Protein AF-A0A0F2S7S6-F1 (afdb_monomer)

Solv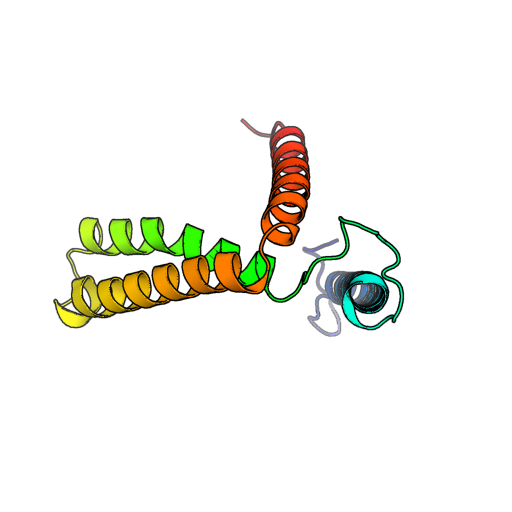ent-accessible surface area (backbone atoms only — not comparable to full-atom values): 7109 Å² total; per-residue (Å²): 104,84,85,49,62,41,89,90,76,73,39,47,59,60,41,50,54,52,47,53,51,50,50,51,54,49,49,53,50,50,41,36,26,72,73,42,99,69,41,73,51,56,76,68,30,51,62,76,73,55,54,60,55,39,52,48,34,60,60,44,40,63,52,39,53,48,41,49,72,66,45,76,89,49,56,65,60,71,28,46,52,51,36,49,54,51,37,54,52,26,53,50,47,44,53,48,47,52,70,76,48,50,72,35,54,56,44,48,51,51,52,51,50,52,53,50,49,53,50,52,64,66,61,71,77,75,131

Mean predicted aligned error: 6.14 Å

Radius of gyration: 19.46 Å; Cα contacts (8 Å, |Δi|>4): 88; chains: 1; bounding box: 46×36×46 Å

Foldseek 3Di:
DQVDADPPPRHRVVVVVVVVVVVVVVVVLLCQQPVDPHRPVVLLSDPPVQLVVLVVLVVCLVVLVVQLVPVPVDDCCVNPVVSVVSNVVSVVSNVVCCVPGPSSNVSVVVVVVVVVVVVVVVVVPDD

pLDDT: mean 89.48, std 8.16, range [41.66, 97.12]

Secondary structure (DSSP, 8-state):
-TT---TTT---HHHHHHHHHHHHHHHHHHIIIIISSS-TTGGG---TTHHHHHHHHHHHHHHHHHHHHH-TTS-HIIIIIHHHHHHHHHHHHHHHHHHHHTHHHHHHHHHHHHHHHHHHHHTTS--

Structure (mmCIF, N/CA/C/O backbone):
data_AF-A0A0F2S7S6-F1
#
_entry.id   AF-A0A0F2S7S6-F1
#
loop_
_atom_site.group_PDB
_atom_site.id
_atom_site.type_symbol
_atom_site.label_atom_id
_atom_site.label_alt_id
_atom_site.label_comp_id
_atom_site.label_asym_id
_atom_site.label_entity_id
_atom_site.label_seq_id
_atom_site.pdbx_PDB_ins_code
_atom_site.Cartn_x
_atom_site.Cartn_y
_atom_site.Cartn_z
_atom_site.occupancy
_atom_site.B_iso_or_equiv
_atom_site.auth_seq_id
_atom_site.auth_comp_id
_atom_site.auth_asym_id
_atom_site.auth_atom_id
_atom_site.pdbx_PDB_model_num
ATOM 1 N N . VAL A 1 1 ? 13.147 2.963 19.713 1.00 64.94 1 VAL A N 1
ATOM 2 C CA . VAL A 1 1 ? 13.100 3.932 18.593 1.00 64.94 1 VAL A CA 1
ATOM 3 C C . VAL A 1 1 ? 11.722 4.580 18.491 1.00 64.94 1 VAL A C 1
ATOM 5 O O . VAL A 1 1 ? 11.620 5.735 18.863 1.00 64.94 1 VAL A O 1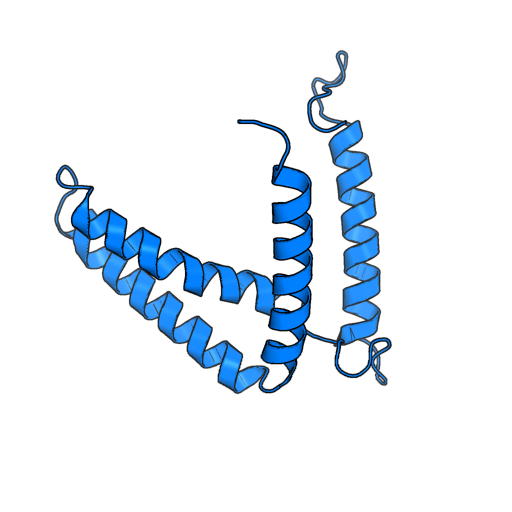
ATOM 8 N N . PHE A 1 2 ? 10.656 3.849 18.141 1.00 76.25 2 PHE A N 1
ATOM 9 C CA . PHE A 1 2 ? 9.324 4.439 17.885 1.00 76.25 2 PHE A CA 1
ATOM 10 C C . PHE A 1 2 ? 8.533 4.970 19.099 1.00 76.25 2 PHE A C 1
ATOM 12 O O . PHE A 1 2 ? 7.600 5.742 18.922 1.00 76.25 2 PHE A O 1
ATOM 19 N N . LYS A 1 3 ? 8.878 4.557 20.328 1.00 78.50 3 LYS A N 1
ATOM 20 C CA . LYS A 1 3 ? 8.176 4.958 21.570 1.00 78.50 3 LYS A CA 1
ATOM 21 C C . LYS A 1 3 ? 8.807 6.181 22.260 1.00 78.50 3 LYS A C 1
ATOM 23 O O . LYS A 1 3 ? 8.291 6.661 23.263 1.00 78.50 3 LYS A O 1
ATOM 28 N N . SER A 1 4 ? 9.959 6.646 21.783 1.00 81.62 4 SER A N 1
ATOM 29 C CA . SER A 1 4 ? 10.728 7.698 22.452 1.00 81.62 4 SER A CA 1
ATOM 30 C C . SER A 1 4 ? 10.178 9.079 22.101 1.00 81.62 4 SER A C 1
ATOM 32 O O . SER A 1 4 ? 10.045 9.400 20.923 1.00 81.62 4 SER A O 1
ATOM 34 N N . ILE A 1 5 ? 9.902 9.887 23.124 1.00 86.6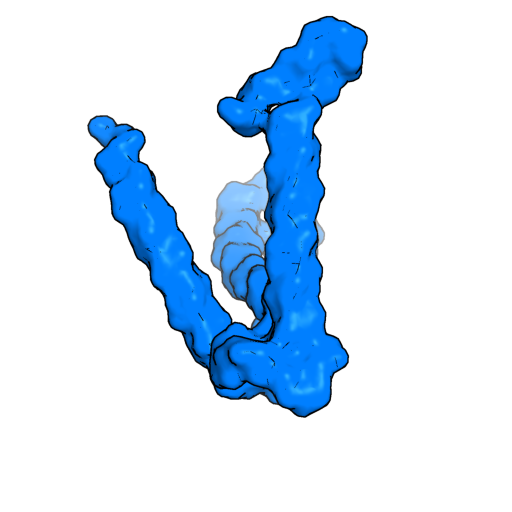2 5 ILE A N 1
ATOM 35 C CA . ILE A 1 5 ? 9.458 11.279 23.000 1.00 86.62 5 ILE A CA 1
ATOM 36 C C . ILE A 1 5 ? 10.510 12.160 23.674 1.00 86.62 5 ILE A C 1
ATOM 38 O O . ILE A 1 5 ? 10.981 11.839 24.769 1.00 86.62 5 ILE A O 1
ATOM 42 N N . ASP A 1 6 ? 10.911 13.231 22.999 1.00 86.75 6 ASP A N 1
ATOM 43 C CA . ASP A 1 6 ? 11.838 14.216 23.540 1.00 86.75 6 ASP A CA 1
ATOM 44 C C . ASP A 1 6 ? 11.193 14.993 24.697 1.00 86.75 6 ASP A C 1
ATOM 46 O O . ASP A 1 6 ? 10.052 15.440 24.600 1.00 86.75 6 ASP A O 1
ATOM 50 N N . LYS A 1 7 ? 11.918 15.160 25.807 1.00 84.50 7 LYS A N 1
ATOM 51 C CA . LYS A 1 7 ? 11.368 15.762 27.034 1.00 84.50 7 LYS A CA 1
ATOM 52 C C . LYS A 1 7 ? 11.192 17.279 26.947 1.00 84.50 7 LYS A C 1
ATOM 54 O O . LYS A 1 7 ? 10.374 17.816 27.683 1.00 84.50 7 LYS A O 1
ATOM 59 N N . ASN A 1 8 ? 11.951 17.956 26.085 1.00 87.75 8 ASN A N 1
ATOM 60 C CA . ASN A 1 8 ? 11.948 19.417 25.993 1.00 87.75 8 ASN A CA 1
ATOM 61 C C . ASN A 1 8 ? 10.893 19.919 25.003 1.00 87.75 8 ASN A C 1
ATOM 63 O O . ASN A 1 8 ? 10.264 20.946 25.230 1.00 87.75 8 ASN A O 1
ATOM 67 N N . THR A 1 9 ? 10.693 19.185 23.910 1.00 86.06 9 THR A N 1
ATOM 68 C CA . THR A 1 9 ? 9.774 19.553 22.820 1.00 86.06 9 THR A CA 1
ATOM 69 C C . THR A 1 9 ? 8.480 18.745 22.819 1.00 86.06 9 THR A C 1
ATOM 71 O O . THR A 1 9 ? 7.537 19.107 22.121 1.00 86.06 9 THR A O 1
ATOM 74 N N . ASN A 1 10 ? 8.416 17.655 23.593 1.00 87.38 10 ASN A N 1
ATOM 75 C CA . ASN A 1 10 ? 7.316 16.687 23.584 1.00 87.38 10 ASN A CA 1
ATOM 76 C C . ASN A 1 10 ? 7.042 16.104 22.179 1.00 87.38 10 ASN A C 1
ATOM 78 O O . ASN A 1 10 ? 5.913 15.750 21.843 1.00 87.38 10 ASN A O 1
ATOM 82 N N . MET A 1 11 ? 8.085 16.013 21.342 1.00 88.12 11 MET A N 1
ATOM 83 C CA . MET A 1 11 ? 8.010 15.509 19.968 1.00 88.12 11 MET A CA 1
ATOM 84 C C . MET A 1 11 ? 8.736 14.163 19.808 1.00 88.12 11 MET A C 1
ATOM 86 O O . MET A 1 11 ? 9.754 13.915 20.460 1.00 88.12 11 MET A O 1
ATOM 90 N N . PRO A 1 12 ? 8.264 13.270 18.918 1.00 90.56 12 PRO A N 1
ATOM 91 C CA . PRO A 1 12 ? 8.900 11.979 18.665 1.00 90.56 12 PRO A CA 1
ATOM 92 C C . PRO A 1 12 ? 10.048 12.099 17.644 1.00 90.56 12 PRO A C 1
ATOM 94 O O . PRO A 1 12 ? 10.002 11.503 16.568 1.00 90.56 12 PRO A O 1
ATOM 97 N N . THR A 1 13 ? 11.099 12.857 17.973 1.00 88.62 13 THR A N 1
ATOM 98 C CA . THR A 1 13 ? 12.200 13.216 17.053 1.00 88.62 13 THR A CA 1
ATOM 99 C C . THR A 1 13 ? 12.827 12.013 16.341 1.00 88.62 13 THR A C 1
ATOM 101 O O . THR A 1 13 ? 13.039 12.049 15.131 1.00 88.62 13 THR A O 1
ATOM 104 N N . ASN A 1 14 ? 13.057 10.906 17.056 1.00 89.31 14 ASN A N 1
ATOM 105 C CA . ASN A 1 14 ? 13.634 9.688 16.473 1.00 89.31 14 ASN A CA 1
ATOM 106 C C . ASN A 1 14 ? 12.724 9.050 15.410 1.00 89.31 14 ASN A C 1
ATOM 108 O O . ASN A 1 14 ? 13.215 8.549 14.400 1.00 89.31 14 ASN A O 1
ATOM 112 N N . SER A 1 15 ? 11.406 9.069 15.627 1.00 91.50 15 SER A N 1
ATOM 113 C CA . SER A 1 15 ? 10.432 8.582 14.647 1.00 91.50 15 SER A CA 1
ATOM 114 C C . SER A 1 15 ? 10.361 9.512 13.438 1.00 91.50 15 SER A C 1
ATOM 116 O O . SER A 1 15 ? 10.265 9.025 12.317 1.00 91.50 15 SER A O 1
ATOM 118 N N . SER A 1 16 ? 10.467 10.828 13.647 1.00 91.44 16 SER A N 1
ATOM 119 C CA . SER A 1 16 ? 10.485 11.818 12.563 1.00 91.44 16 SER A CA 1
ATOM 120 C C . SER A 1 16 ? 11.707 11.660 11.657 1.00 91.44 16 SER A C 1
ATOM 122 O O . SER A 1 16 ? 11.555 11.628 10.440 1.00 91.44 16 SER A O 1
ATOM 124 N N . ILE A 1 17 ? 12.906 11.490 12.229 1.00 92.44 17 ILE A N 1
ATOM 125 C CA . ILE A 1 17 ? 14.142 11.252 11.460 1.00 92.44 17 ILE A CA 1
ATOM 126 C C . ILE A 1 17 ? 14.008 9.982 10.616 1.00 92.44 17 ILE A C 1
ATOM 128 O O . ILE A 1 17 ? 14.291 9.992 9.419 1.00 92.44 17 ILE A O 1
ATOM 132 N N . LEU A 1 18 ? 13.533 8.893 11.226 1.00 93.00 18 LEU A N 1
ATOM 133 C CA . LEU A 1 18 ? 13.333 7.635 10.514 1.00 93.00 18 LEU A CA 1
ATOM 134 C C . LEU A 1 18 ? 12.243 7.750 9.435 1.00 93.00 18 LEU A C 1
ATOM 136 O O . LEU A 1 18 ? 12.393 7.176 8.361 1.00 93.00 18 LEU A O 1
ATOM 140 N N . GLY A 1 19 ? 11.190 8.531 9.683 1.00 93.06 19 GLY A N 1
ATOM 141 C CA . GLY A 1 19 ? 10.156 8.847 8.700 1.00 93.06 19 GLY A CA 1
ATOM 142 C C . GLY A 1 19 ? 10.714 9.577 7.479 1.00 93.06 19 GLY A C 1
ATOM 143 O O . GLY A 1 19 ? 10.467 9.147 6.359 1.00 93.06 19 GLY A O 1
ATOM 144 N N . VAL A 1 20 ? 11.529 10.619 7.675 1.00 95.31 20 VAL A N 1
ATOM 145 C CA . VAL A 1 20 ? 12.179 11.349 6.568 1.00 95.31 20 VAL A CA 1
ATOM 146 C C . VAL A 1 20 ? 13.106 10.433 5.770 1.00 95.31 20 VAL A C 1
ATOM 148 O O . VAL A 1 20 ? 13.090 10.465 4.540 1.00 95.31 20 VAL A O 1
ATOM 151 N N . LEU A 1 21 ? 13.874 9.578 6.449 1.00 95.69 21 LEU A N 1
ATOM 152 C CA . LEU A 1 21 ? 14.751 8.613 5.789 1.00 95.69 21 LEU A CA 1
ATOM 153 C C . LEU A 1 21 ? 13.957 7.604 4.941 1.00 95.69 21 LEU A C 1
ATOM 155 O O . LEU A 1 21 ? 14.317 7.353 3.791 1.00 95.69 21 LEU A O 1
ATOM 159 N N . LEU A 1 22 ? 12.850 7.070 5.467 1.00 94.06 22 LEU A N 1
ATOM 160 C CA . LEU A 1 22 ? 11.946 6.188 4.721 1.00 94.06 22 LEU A CA 1
ATOM 161 C C . LEU A 1 22 ? 11.311 6.898 3.521 1.00 94.06 22 LEU A C 1
ATOM 163 O O . LEU A 1 22 ? 11.271 6.320 2.438 1.00 94.06 22 LEU A O 1
ATOM 167 N N . SER A 1 23 ? 10.881 8.152 3.680 1.00 95.00 23 SER A N 1
ATOM 168 C CA . SER A 1 23 ? 10.356 8.965 2.579 1.00 95.00 23 SER A CA 1
ATOM 169 C C . SER A 1 23 ? 11.395 9.181 1.480 1.00 95.00 23 SER A C 1
ATOM 171 O O . SER A 1 23 ? 11.058 9.095 0.304 1.00 95.00 23 SER A O 1
ATOM 173 N N . GLY A 1 24 ? 12.664 9.404 1.838 1.00 96.19 24 GLY A N 1
ATOM 174 C CA . GLY A 1 24 ? 13.762 9.511 0.875 1.00 96.19 24 GLY A CA 1
ATOM 175 C C . GLY A 1 24 ? 13.997 8.211 0.100 1.00 96.19 24 GLY A C 1
ATOM 176 O O . GLY A 1 24 ? 14.135 8.239 -1.122 1.00 96.19 24 GLY A O 1
ATOM 177 N N . MET A 1 25 ? 13.978 7.062 0.783 1.00 94.62 25 MET A N 1
ATOM 178 C CA . MET A 1 25 ? 14.086 5.752 0.125 1.00 94.62 25 MET A CA 1
ATOM 179 C C . MET A 1 25 ? 12.890 5.465 -0.789 1.00 94.62 25 MET A C 1
ATOM 181 O O . MET A 1 25 ? 13.072 4.965 -1.898 1.00 94.62 25 MET A O 1
ATOM 185 N N . TRP A 1 26 ? 11.676 5.810 -0.352 1.00 94.12 26 TRP A N 1
ATOM 186 C CA . TRP A 1 26 ? 10.480 5.683 -1.180 1.00 94.12 26 TRP A CA 1
ATOM 187 C C . TRP A 1 26 ? 10.554 6.584 -2.417 1.00 94.12 26 TRP A C 1
ATOM 189 O O . TRP A 1 26 ? 10.292 6.106 -3.516 1.00 94.12 26 TRP A O 1
ATOM 199 N N . LEU A 1 27 ? 10.983 7.842 -2.266 1.00 93.88 27 LEU A N 1
ATOM 200 C CA . LEU A 1 27 ? 11.155 8.777 -3.380 1.00 93.88 27 LEU A CA 1
ATOM 201 C C . LEU A 1 27 ? 12.166 8.253 -4.404 1.00 93.88 27 LEU A C 1
ATOM 203 O O . LEU A 1 27 ? 11.908 8.326 -5.601 1.00 93.88 27 LEU A O 1
ATOM 207 N N . LEU A 1 28 ? 13.289 7.690 -3.947 1.00 93.88 28 LEU A N 1
ATOM 208 C CA . LEU A 1 28 ? 14.289 7.081 -4.824 1.00 93.88 28 LEU A CA 1
ATOM 209 C C . LEU A 1 28 ? 13.697 5.917 -5.630 1.00 93.88 28 LEU A C 1
ATOM 211 O O . LEU A 1 28 ? 13.907 5.841 -6.841 1.00 93.88 28 LEU A O 1
ATOM 215 N N . TYR A 1 29 ? 12.939 5.032 -4.973 1.00 93.31 29 TYR A N 1
ATOM 216 C CA . TYR A 1 29 ? 12.246 3.941 -5.656 1.00 93.31 29 TYR A CA 1
ATOM 217 C C . TYR A 1 29 ? 11.218 4.477 -6.656 1.00 93.31 29 TYR A C 1
ATOM 219 O O . TYR A 1 29 ? 11.238 4.078 -7.816 1.00 93.31 29 TYR A O 1
ATOM 227 N N . PHE A 1 30 ? 10.349 5.400 -6.236 1.00 92.44 30 PHE A N 1
ATOM 228 C CA . PHE A 1 30 ? 9.288 5.952 -7.077 1.00 92.44 30 PHE A CA 1
ATOM 229 C C . PHE A 1 30 ? 9.859 6.658 -8.308 1.00 92.44 30 PHE A C 1
ATOM 231 O O . PHE A 1 30 ? 9.379 6.448 -9.421 1.00 92.44 30 PHE A O 1
ATOM 238 N N . PHE A 1 31 ? 10.936 7.423 -8.122 1.00 92.88 31 PHE A N 1
ATOM 239 C CA . PHE A 1 31 ? 11.657 8.062 -9.212 1.00 92.88 31 PHE A CA 1
ATOM 240 C C . PHE A 1 31 ? 12.200 7.034 -10.208 1.00 92.88 31 PHE A C 1
ATOM 242 O O . PHE A 1 31 ? 11.889 7.108 -11.39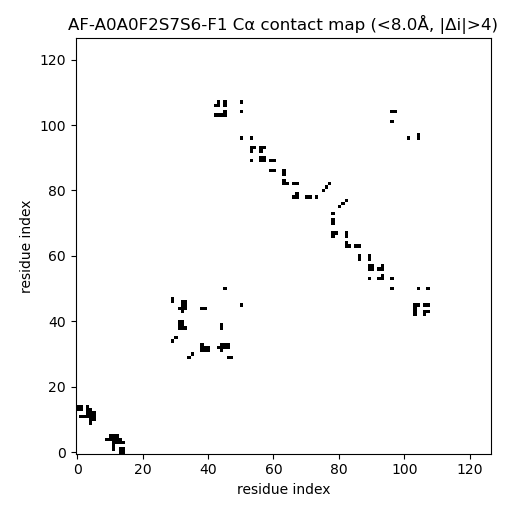4 1.00 92.88 31 PHE A O 1
ATOM 249 N N . GLY A 1 32 ? 12.951 6.041 -9.724 1.00 91.62 32 GLY A N 1
ATOM 250 C CA . GLY A 1 32 ? 13.543 5.002 -10.569 1.00 91.62 32 GLY A CA 1
ATOM 251 C C . GLY A 1 32 ? 12.535 4.050 -11.216 1.00 91.62 32 GLY A C 1
ATOM 252 O O . GLY A 1 32 ? 12.848 3.440 -12.237 1.00 91.62 32 GLY A O 1
ATOM 253 N N . ALA A 1 33 ? 11.347 3.900 -10.629 1.00 90.75 33 ALA A N 1
ATOM 254 C CA . ALA A 1 33 ? 10.296 3.023 -11.129 1.00 90.75 33 ALA A CA 1
ATOM 255 C C . ALA A 1 33 ? 9.379 3.712 -12.152 1.00 90.75 33 ALA A C 1
ATOM 257 O O . ALA A 1 33 ? 9.045 3.083 -13.152 1.00 90.75 33 ALA A O 1
ATOM 258 N N . ASN A 1 34 ? 8.983 4.972 -11.914 1.00 89.69 34 ASN A N 1
ATOM 259 C CA . ASN A 1 34 ? 7.881 5.618 -12.644 1.00 89.69 34 ASN A CA 1
ATOM 260 C C . ASN A 1 34 ? 8.256 6.922 -13.371 1.00 89.69 34 ASN A C 1
ATOM 262 O O . ASN A 1 34 ? 7.531 7.330 -14.274 1.00 89.69 34 ASN A O 1
ATOM 266 N N . LEU A 1 35 ? 9.352 7.599 -13.003 1.00 89.69 35 LEU A N 1
ATOM 267 C CA . LEU A 1 35 ? 9.714 8.916 -13.565 1.00 89.69 35 LEU A CA 1
ATOM 268 C C . LEU A 1 35 ? 10.875 8.870 -14.570 1.00 89.69 3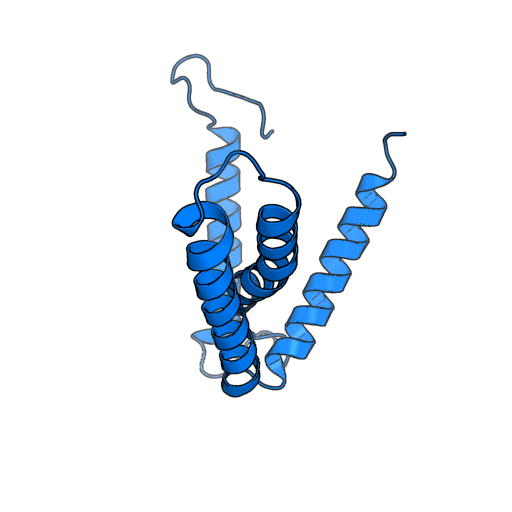5 LEU A C 1
ATOM 270 O O . LEU A 1 35 ? 11.193 9.885 -15.190 1.00 89.69 35 LEU A O 1
ATOM 274 N N . THR A 1 36 ? 11.520 7.718 -14.746 1.00 90.38 36 THR A N 1
ATOM 275 C CA . THR A 1 36 ? 12.633 7.534 -15.685 1.00 90.38 36 THR A CA 1
ATOM 276 C C . THR A 1 36 ? 12.166 6.883 -16.987 1.00 90.38 36 THR A C 1
ATOM 278 O O . THR A 1 36 ? 11.262 6.054 -17.003 1.00 90.38 36 THR A O 1
ATOM 281 N N . ALA A 1 37 ? 12.815 7.234 -18.105 1.00 85.88 37 ALA A N 1
ATOM 282 C CA . ALA A 1 37 ? 12.482 6.667 -19.417 1.00 85.88 37 ALA A CA 1
ATOM 283 C C . ALA A 1 37 ? 12.752 5.153 -19.503 1.00 85.88 37 ALA A C 1
ATOM 285 O O . ALA A 1 37 ? 12.040 4.431 -20.198 1.00 85.88 37 ALA A O 1
ATOM 286 N N . VAL A 1 38 ? 13.779 4.676 -18.791 1.00 89.75 38 VAL A N 1
ATOM 287 C CA . VAL A 1 38 ? 14.072 3.249 -18.618 1.00 89.75 38 VAL A CA 1
ATOM 288 C C . VAL A 1 38 ? 13.965 2.928 -17.124 1.00 89.75 38 VAL A C 1
ATOM 290 O O . VAL A 1 38 ? 14.796 3.420 -16.350 1.00 89.75 38 VAL A O 1
ATOM 293 N N . PRO A 1 39 ? 12.973 2.122 -16.705 1.00 91.12 39 PRO A N 1
ATOM 294 C CA . PRO A 1 39 ? 12.768 1.809 -15.297 1.00 91.12 39 PRO A CA 1
ATOM 295 C C . PRO A 1 39 ? 13.955 1.041 -14.707 1.00 91.12 39 PRO A C 1
ATOM 297 O O . PRO A 1 39 ? 14.422 0.058 -15.284 1.00 91.12 39 PRO A O 1
ATOM 300 N N . TRP A 1 40 ? 14.414 1.444 -13.524 1.00 89.56 40 TRP A N 1
ATOM 301 C CA . TRP A 1 40 ? 15.608 0.876 -12.884 1.00 89.56 40 TRP A CA 1
ATOM 302 C C . TRP A 1 40 ? 15.412 -0.556 -12.384 1.00 89.56 40 TRP A C 1
ATOM 304 O O . TRP A 1 40 ? 16.365 -1.328 -12.334 1.00 89.56 40 TRP A O 1
ATOM 314 N N . PHE A 1 41 ? 14.181 -0.923 -12.024 1.00 88.50 41 PHE A N 1
ATOM 315 C CA . PHE A 1 41 ? 13.858 -2.212 -11.407 1.00 88.50 41 PHE A CA 1
ATOM 316 C C . PHE A 1 41 ? 13.183 -3.193 -12.380 1.00 88.50 41 PHE A C 1
ATOM 318 O O . PHE A 1 41 ? 12.631 -4.212 -11.958 1.00 88.50 41 PHE A O 1
ATOM 325 N N . GLY A 1 42 ? 13.229 -2.909 -13.688 1.00 86.75 42 GLY A N 1
ATOM 326 C CA . GLY A 1 42 ? 12.636 -3.756 -14.724 1.00 86.75 42 GLY A CA 1
ATOM 327 C C . GLY A 1 42 ? 11.164 -4.066 -14.435 1.00 86.75 42 GLY A C 1
ATOM 328 O O . GLY A 1 42 ? 10.364 -3.164 -14.216 1.00 86.75 42 GLY A O 1
ATOM 329 N N . SER A 1 43 ? 10.799 -5.350 -14.395 1.00 85.06 43 SER A N 1
ATOM 330 C CA . SER A 1 43 ? 9.418 -5.780 -14.118 1.00 85.06 43 SER A CA 1
ATOM 331 C C . SER A 1 43 ? 8.944 -5.529 -12.678 1.00 85.06 43 SER A C 1
ATOM 333 O O . SER A 1 43 ? 7.747 -5.611 -12.419 1.00 85.06 43 SER A O 1
ATOM 335 N N . PHE A 1 44 ? 9.852 -5.211 -11.748 1.00 86.62 44 PHE A N 1
ATOM 336 C CA . PHE A 1 44 ? 9.521 -4.801 -10.378 1.00 86.62 44 PHE A CA 1
ATOM 337 C C . PHE A 1 44 ? 9.377 -3.282 -10.226 1.00 86.62 44 PHE A C 1
ATOM 339 O O . PHE A 1 44 ? 9.214 -2.790 -9.108 1.00 86.62 44 PHE A O 1
ATOM 346 N N . SER A 1 45 ? 9.426 -2.536 -11.328 1.00 88.44 45 SER A N 1
ATOM 347 C CA . SER A 1 45 ? 9.004 -1.141 -11.360 1.00 88.44 45 SER A CA 1
ATOM 348 C C . SER A 1 45 ? 7.481 -1.094 -11.446 1.00 88.44 45 SER A C 1
ATOM 350 O O . SER A 1 45 ? 6.904 -1.362 -12.498 1.00 88.44 45 SER A O 1
ATOM 352 N N . PHE A 1 46 ? 6.829 -0.809 -10.322 1.00 88.44 46 PHE A N 1
ATOM 353 C CA . PHE A 1 46 ? 5.381 -0.646 -10.238 1.00 88.44 46 PHE A CA 1
ATOM 354 C C . PHE A 1 46 ? 5.030 0.637 -9.482 1.00 88.44 46 PHE A C 1
ATOM 356 O O . PHE A 1 46 ? 5.856 1.211 -8.764 1.00 88.44 46 PHE A O 1
ATOM 363 N N . ASP A 1 47 ? 3.780 1.074 -9.615 1.00 87.06 47 ASP A N 1
ATOM 364 C CA . ASP A 1 47 ? 3.279 2.227 -8.879 1.00 87.06 47 ASP A CA 1
ATOM 365 C C . ASP A 1 47 ? 3.086 1.875 -7.394 1.00 87.06 47 ASP A C 1
ATOM 367 O O . ASP A 1 47 ? 2.090 1.274 -6.977 1.00 87.06 47 ASP A O 1
ATOM 371 N N . SER A 1 48 ? 4.085 2.227 -6.582 1.00 87.69 48 SER A N 1
ATOM 372 C CA . SER A 1 48 ? 4.074 1.999 -5.137 1.00 87.69 48 SER A CA 1
ATOM 373 C C . SER A 1 48 ? 3.221 3.001 -4.361 1.00 87.69 48 SER A C 1
ATOM 375 O O . SER A 1 48 ? 3.045 2.813 -3.159 1.00 87.69 48 SER A O 1
ATOM 377 N N . SER A 1 49 ? 2.680 4.039 -5.001 1.00 87.62 49 SER A N 1
ATOM 378 C CA . SER A 1 49 ? 1.642 4.884 -4.404 1.00 87.62 49 SER A CA 1
ATOM 379 C C . SER A 1 49 ? 0.255 4.281 -4.591 1.00 87.62 49 SER A C 1
ATOM 381 O O . SER A 1 49 ? -0.530 4.266 -3.648 1.00 87.62 49 SER A O 1
ATOM 383 N N . GLU A 1 50 ? -0.048 3.748 -5.771 1.00 86.56 50 GLU A N 1
ATOM 384 C CA . GLU A 1 50 ? -1.403 3.317 -6.119 1.00 86.56 50 GLU A CA 1
ATOM 385 C C . GLU A 1 50 ? -1.699 1.875 -5.691 1.00 86.56 50 GLU A C 1
ATOM 387 O O . GLU A 1 50 ? -2.713 1.617 -5.035 1.00 86.56 50 GLU A O 1
ATOM 392 N N . LEU A 1 51 ? -0.814 0.920 -6.002 1.00 90.06 51 LEU A N 1
ATOM 393 C CA . LEU A 1 51 ? -1.084 -0.506 -5.767 1.00 90.06 51 LEU A CA 1
ATOM 394 C C . LEU A 1 51 ? -1.263 -0.866 -4.279 1.00 90.06 51 LEU A C 1
ATOM 396 O O . LEU A 1 51 ? -2.188 -1.628 -3.966 1.00 90.06 51 LEU A O 1
ATOM 400 N N . PRO A 1 52 ? -0.476 -0.317 -3.329 1.00 90.00 52 PRO A N 1
ATOM 401 C CA . PRO A 1 52 ? -0.727 -0.549 -1.908 1.00 90.00 52 PRO A CA 1
ATOM 402 C C . PRO A 1 52 ? -2.064 0.015 -1.428 1.00 90.00 52 PRO A C 1
ATOM 404 O O . PRO A 1 52 ? -2.762 -0.653 -0.666 1.00 90.00 52 PRO A O 1
ATOM 407 N N . ILE A 1 53 ? -2.452 1.207 -1.890 1.00 90.69 53 ILE A N 1
ATOM 408 C CA . ILE A 1 53 ? -3.726 1.832 -1.507 1.00 90.69 53 ILE A CA 1
ATOM 409 C C . ILE A 1 53 ? -4.896 0.993 -2.026 1.00 90.69 53 ILE A C 1
ATOM 411 O O . ILE A 1 53 ? -5.829 0.704 -1.275 1.00 90.69 53 ILE A O 1
ATOM 415 N N . VAL A 1 54 ? -4.825 0.514 -3.271 1.00 90.81 54 VAL A N 1
ATOM 416 C CA . VAL A 1 54 ? -5.876 -0.349 -3.826 1.00 90.81 54 VAL A CA 1
ATOM 417 C C . VAL A 1 54 ? -5.966 -1.689 -3.097 1.00 90.81 54 VAL A C 1
ATOM 419 O O . VAL A 1 54 ? -7.062 -2.201 -2.858 1.00 90.81 54 VAL A O 1
ATOM 422 N N . SER A 1 55 ? -4.835 -2.234 -2.660 1.00 91.25 55 SER A N 1
ATOM 423 C CA . SER A 1 55 ? -4.811 -3.465 -1.864 1.00 91.25 55 SER A CA 1
ATOM 424 C C . SER A 1 55 ? -5.540 -3.308 -0.529 1.00 91.25 55 SER A C 1
ATOM 426 O O . SER A 1 55 ? -6.229 -4.227 -0.087 1.00 91.25 55 SER A O 1
ATOM 428 N N . ILE A 1 56 ? -5.471 -2.124 0.087 1.00 93.06 56 ILE A N 1
ATOM 429 C CA . ILE A 1 56 ? -6.238 -1.812 1.297 1.00 93.06 56 ILE A CA 1
ATOM 430 C C . ILE A 1 56 ? -7.745 -1.772 0.998 1.00 93.06 56 ILE A C 1
ATOM 432 O O . ILE A 1 56 ? -8.523 -2.285 1.803 1.00 93.06 56 ILE A O 1
ATOM 436 N N . TYR A 1 57 ? -8.180 -1.257 -0.161 1.00 92.88 57 TYR A N 1
ATOM 437 C CA . TYR A 1 57 ? -9.600 -1.314 -0.542 1.00 92.88 57 TYR A CA 1
ATOM 438 C C . TYR A 1 57 ? -10.124 -2.752 -0.594 1.00 92.88 57 TYR A C 1
ATOM 440 O O . TYR A 1 57 ? -11.214 -3.020 -0.088 1.00 92.88 57 TYR A O 1
ATOM 448 N N . ALA A 1 58 ? -9.337 -3.698 -1.113 1.00 92.69 58 ALA A N 1
ATOM 449 C CA . ALA A 1 58 ? -9.705 -5.114 -1.080 1.00 92.69 58 ALA A CA 1
ATOM 450 C C . ALA A 1 58 ? -9.847 -5.644 0.361 1.00 92.69 58 ALA A C 1
ATOM 452 O O . ALA A 1 58 ? -10.790 -6.376 0.662 1.00 92.69 58 ALA A O 1
ATOM 453 N N . MET A 1 59 ? -8.958 -5.236 1.274 1.00 93.75 59 MET A N 1
ATOM 454 C CA . MET A 1 59 ? -9.015 -5.623 2.691 1.00 93.75 59 MET A CA 1
ATOM 455 C C . MET A 1 59 ? -10.171 -4.970 3.458 1.00 93.75 59 MET A C 1
ATOM 457 O O . MET A 1 59 ? -10.639 -5.532 4.449 1.00 93.75 59 MET A O 1
ATOM 461 N N . TYR A 1 60 ? -10.670 -3.813 3.020 1.00 94.62 60 TYR A N 1
ATOM 462 C CA . TYR A 1 60 ? -11.816 -3.163 3.653 1.00 94.62 60 TYR A CA 1
ATOM 463 C C . TYR A 1 60 ? -13.146 -3.857 3.374 1.00 94.62 60 TYR A C 1
ATOM 465 O O . TYR A 1 60 ? -14.035 -3.797 4.221 1.00 94.62 60 TYR A O 1
ATOM 473 N N . ILE A 1 61 ? -13.285 -4.571 2.255 1.00 95.19 61 ILE A N 1
ATOM 474 C CA . ILE A 1 61 ? -14.513 -5.309 1.924 1.00 95.19 61 ILE A CA 1
ATOM 475 C C . ILE A 1 61 ? -14.956 -6.240 3.072 1.00 95.19 61 ILE A C 1
ATOM 477 O O . ILE A 1 61 ? -16.071 -6.061 3.569 1.00 95.19 61 ILE A O 1
ATOM 481 N N . PRO A 1 62 ? -14.130 -7.186 3.570 1.00 95.56 62 PRO A N 1
ATOM 482 C CA . PRO A 1 62 ? -14.538 -8.050 4.678 1.00 95.56 62 PRO A CA 1
ATOM 483 C C . PRO A 1 62 ? -14.792 -7.278 5.980 1.00 95.56 62 PRO A C 1
ATOM 485 O O . PRO A 1 62 ? -15.646 -7.682 6.769 1.00 95.56 62 PRO A O 1
ATOM 488 N N . ILE A 1 63 ? -14.104 -6.154 6.206 1.00 95.50 63 ILE A N 1
ATOM 489 C CA . ILE A 1 63 ? -14.329 -5.298 7.379 1.00 95.50 63 ILE A CA 1
ATOM 490 C C . ILE A 1 63 ? -15.723 -4.662 7.312 1.00 95.50 63 ILE A C 1
ATOM 49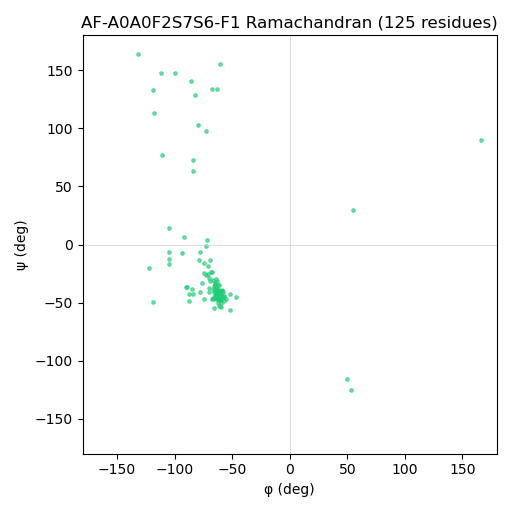2 O O . ILE A 1 63 ? -16.467 -4.729 8.291 1.00 95.50 63 ILE A O 1
ATOM 496 N N . PHE A 1 64 ? -16.122 -4.118 6.161 1.00 95.50 64 PHE A N 1
ATOM 497 C CA . PHE A 1 64 ? -17.459 -3.556 5.961 1.00 95.50 64 PHE A CA 1
ATOM 498 C C . PHE A 1 64 ? -18.557 -4.617 6.049 1.00 95.50 64 PHE A C 1
ATOM 500 O O . PHE A 1 64 ? -19.588 -4.372 6.675 1.00 95.50 64 PHE A O 1
ATOM 507 N N . VAL A 1 65 ? -18.326 -5.819 5.516 1.00 95.44 65 VAL A N 1
ATOM 508 C CA . VAL A 1 65 ? -19.253 -6.950 5.689 1.00 95.44 65 VAL A CA 1
ATOM 509 C C . VAL A 1 65 ? -19.407 -7.297 7.173 1.00 95.44 65 VAL A C 1
ATOM 511 O O . VAL A 1 65 ? -20.523 -7.431 7.675 1.00 95.44 65 VAL A O 1
ATOM 514 N N . MET A 1 66 ? -18.304 -7.378 7.919 1.00 95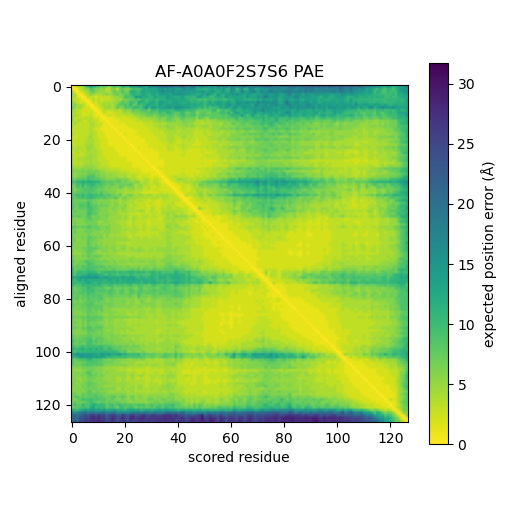.50 66 MET A N 1
ATOM 515 C CA . MET A 1 66 ? -18.348 -7.644 9.359 1.00 95.50 66 MET A CA 1
ATOM 516 C C . MET A 1 66 ? -19.027 -6.524 10.147 1.00 95.50 66 MET A C 1
ATOM 518 O O . MET A 1 66 ? -19.732 -6.814 11.113 1.00 95.50 66 MET A O 1
ATOM 522 N N . MET A 1 67 ? -18.879 -5.269 9.724 1.00 93.81 67 MET A N 1
ATOM 523 C CA . MET A 1 67 ? -19.595 -4.131 10.298 1.00 93.81 67 MET A CA 1
ATOM 524 C C . MET A 1 67 ? -21.113 -4.287 10.122 1.00 93.81 67 MET A C 1
ATOM 526 O O . MET A 1 67 ? -21.851 -4.147 11.095 1.00 93.81 67 MET A O 1
ATOM 530 N N . MET A 1 68 ? -21.588 -4.674 8.931 1.00 93.38 68 MET A N 1
ATOM 531 C CA . MET A 1 68 ? -23.015 -4.948 8.692 1.00 93.38 68 MET A CA 1
ATOM 532 C C . MET A 1 68 ? -23.550 -6.060 9.612 1.00 93.38 68 MET A C 1
ATOM 534 O O . MET A 1 68 ? -24.671 -5.973 10.127 1.00 93.38 68 MET A O 1
ATOM 538 N N . VAL A 1 69 ? -22.752 -7.106 9.850 1.00 94.44 69 VAL A N 1
ATOM 539 C CA . VAL A 1 69 ? -23.141 -8.261 10.675 1.00 94.44 69 VAL A CA 1
ATOM 540 C C . VAL A 1 69 ? -23.142 -7.927 12.171 1.00 94.44 69 VAL A C 1
ATOM 542 O O . VAL A 1 69 ? -24.103 -8.261 12.870 1.00 94.44 69 VAL A O 1
ATOM 545 N N . LYS A 1 70 ? -22.085 -7.276 12.669 1.00 93.56 70 LYS A N 1
ATOM 546 C CA . LYS A 1 70 ? -21.823 -7.110 14.108 1.00 93.56 70 LYS A CA 1
ATOM 547 C C . LYS A 1 70 ? -22.446 -5.854 14.715 1.00 93.56 70 LYS A C 1
ATOM 549 O O . LYS A 1 70 ? -22.945 -5.923 15.836 1.00 93.56 70 LYS A O 1
ATOM 554 N N . GLU A 1 71 ? -22.480 -4.738 13.992 1.00 91.69 71 GLU A N 1
ATOM 555 C CA . GLU A 1 71 ? -22.888 -3.442 14.553 1.00 91.69 71 GLU A CA 1
ATOM 556 C C . GLU A 1 71 ? -24.410 -3.257 14.556 1.00 91.69 71 GLU A C 1
ATOM 558 O O . GLU A 1 71 ? -24.976 -2.501 13.768 1.00 91.69 71 GLU A O 1
ATOM 563 N N . LYS A 1 72 ? -25.103 -3.967 15.455 1.00 90.19 72 LYS A N 1
ATOM 564 C CA . LYS A 1 72 ? -26.575 -3.941 15.555 1.00 90.19 72 LYS A CA 1
ATOM 565 C C . LYS A 1 72 ? -27.154 -2.664 16.172 1.00 90.19 72 LYS A C 1
ATOM 567 O O . LYS A 1 72 ? -28.346 -2.426 16.014 1.00 90.19 72 LYS A O 1
ATOM 572 N N . SER A 1 73 ? -26.335 -1.863 16.847 1.00 92.56 73 SER A N 1
ATOM 573 C CA . SER A 1 73 ? -26.731 -0.596 17.478 1.00 92.56 73 SER A CA 1
ATOM 574 C C . SER A 1 73 ? -26.847 0.569 16.487 1.00 92.56 73 SER A C 1
ATOM 576 O O . SER A 1 73 ? -27.392 1.616 16.829 1.00 92.56 73 SER A O 1
ATOM 578 N N . LEU A 1 74 ? -26.334 0.413 15.263 1.00 91.12 74 LEU A N 1
ATOM 579 C CA . LEU A 1 74 ? -26.326 1.460 14.247 1.00 91.12 74 LEU A CA 1
ATOM 580 C C . LEU A 1 74 ? -27.632 1.498 13.441 1.00 91.12 74 LEU A C 1
ATOM 582 O O . LEU A 1 74 ? -28.164 0.468 13.026 1.00 91.12 74 LEU A O 1
ATOM 586 N N . ASN A 1 75 ? -28.092 2.713 13.131 1.00 92.88 75 ASN A N 1
ATOM 587 C CA . ASN A 1 75 ? -29.230 2.947 12.237 1.00 92.88 75 ASN A CA 1
ATOM 588 C C . ASN A 1 75 ? -28.969 2.387 10.828 1.00 92.88 75 ASN A C 1
ATOM 590 O O . ASN A 1 75 ? -27.823 2.331 10.373 1.00 92.88 75 ASN A O 1
ATOM 594 N N . PHE A 1 76 ? -30.043 2.071 10.097 1.00 92.19 76 PHE A N 1
ATOM 595 C CA . PHE A 1 76 ? -30.000 1.453 8.764 1.00 92.19 76 PHE A CA 1
ATOM 596 C C . PHE A 1 76 ? -29.001 2.110 7.793 1.00 92.19 76 PHE A C 1
ATOM 598 O O . PHE A 1 76 ? -28.202 1.418 7.164 1.00 92.19 76 PHE A O 1
ATOM 605 N N . VAL A 1 77 ? -28.980 3.446 7.724 1.00 93.31 77 VAL A N 1
ATOM 606 C CA . VAL A 1 77 ? -28.065 4.195 6.842 1.00 93.31 77 VAL A CA 1
ATOM 607 C C . VAL A 1 77 ? -26.599 3.907 7.168 1.00 93.31 77 VAL A C 1
ATOM 609 O O . VAL A 1 77 ? -25.797 3.662 6.270 1.00 93.31 77 VAL A O 1
ATOM 612 N N . LYS A 1 78 ? -26.241 3.908 8.456 1.00 91.50 78 LYS A N 1
ATOM 613 C CA . LYS A 1 78 ? -24.856 3.703 8.898 1.00 91.50 78 LYS A CA 1
ATOM 614 C C . LYS A 1 78 ? -24.425 2.250 8.808 1.00 91.50 78 LYS A C 1
ATOM 616 O O . LYS A 1 78 ? -23.259 1.977 8.554 1.00 91.50 78 LYS A O 1
ATOM 621 N N . ARG A 1 79 ? -25.365 1.337 9.027 1.00 91.25 79 ARG A N 1
ATOM 622 C CA . ARG A 1 79 ? -25.093 -0.092 9.088 1.00 91.25 79 ARG A CA 1
ATOM 623 C C . ARG A 1 79 ? -25.088 -0.760 7.722 1.00 91.25 79 ARG A C 1
ATOM 625 O O . ARG A 1 79 ? -24.270 -1.638 7.508 1.00 91.25 79 ARG A O 1
ATOM 632 N N . PHE A 1 80 ? -25.985 -0.366 6.821 1.00 93.31 80 PHE A N 1
ATOM 633 C CA . PHE A 1 80 ? -26.187 -1.054 5.545 1.00 93.31 80 PHE A CA 1
ATOM 634 C C . PHE A 1 80 ? -25.915 -0.159 4.344 1.00 93.31 80 PHE A C 1
ATOM 636 O O . PHE A 1 80 ? -25.140 -0.559 3.480 1.00 93.31 80 PHE A O 1
ATOM 643 N N . LEU A 1 81 ? -26.480 1.053 4.288 1.00 95.38 81 LEU A N 1
ATOM 644 C CA . LEU A 1 81 ? -26.331 1.905 3.102 1.00 95.38 81 LEU A CA 1
ATOM 645 C C . LEU A 1 81 ? -24.876 2.346 2.895 1.00 95.38 81 LE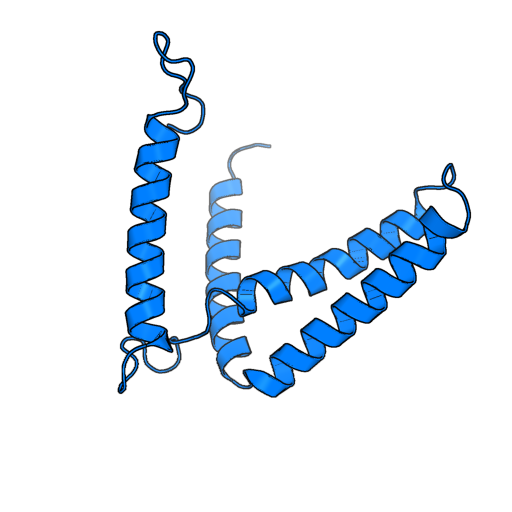U A C 1
ATOM 647 O O . LEU A 1 81 ? -24.307 2.094 1.836 1.00 95.38 81 LEU A O 1
ATOM 651 N N . MET A 1 82 ? -24.257 2.951 3.913 1.00 94.94 82 MET A N 1
ATOM 652 C CA . MET A 1 82 ? -22.877 3.433 3.806 1.00 94.94 82 MET A CA 1
ATOM 653 C C . MET A 1 82 ? -21.877 2.300 3.546 1.00 94.94 82 MET A C 1
ATOM 655 O O . MET A 1 82 ? -21.096 2.431 2.603 1.00 94.94 82 MET A O 1
ATOM 659 N N . PRO A 1 83 ? -21.905 1.169 4.279 1.00 95.00 83 PRO A N 1
ATOM 660 C CA . PRO A 1 83 ? -20.963 0.089 4.013 1.00 95.00 83 PRO A CA 1
ATOM 661 C C . PRO A 1 83 ? -21.200 -0.579 2.649 1.00 95.00 83 PRO A C 1
ATOM 663 O O . PRO A 1 83 ? -20.236 -0.993 2.019 1.00 95.00 83 PRO A O 1
ATOM 666 N N . SER A 1 84 ? -22.439 -0.628 2.138 1.00 95.81 84 SER A N 1
ATOM 667 C CA . SER A 1 84 ? -22.710 -1.168 0.793 1.00 95.81 84 SER A CA 1
ATOM 668 C C . SER A 1 84 ? -22.114 -0.283 -0.298 1.00 95.81 84 SER A C 1
ATOM 670 O O . SER A 1 84 ? -21.418 -0.783 -1.177 1.00 95.81 84 SER A O 1
ATOM 672 N N . LEU A 1 85 ? -22.316 1.037 -0.208 1.00 97.00 85 LEU A N 1
ATOM 673 C CA . LEU A 1 85 ? -21.708 1.997 -1.134 1.00 97.00 85 LEU A CA 1
ATOM 674 C C . LEU A 1 85 ? -20.175 1.943 -1.069 1.00 97.00 85 LEU A C 1
ATOM 676 O O . LEU A 1 85 ? -19.513 1.971 -2.105 1.00 97.00 85 LEU A O 1
ATOM 680 N N . ALA A 1 86 ? -19.612 1.806 0.136 1.00 96.19 86 ALA A N 1
ATOM 681 C CA . ALA A 1 86 ? -18.173 1.661 0.328 1.00 96.19 86 ALA A CA 1
ATOM 682 C C . ALA A 1 86 ? -17.631 0.369 -0.305 1.00 96.19 86 ALA A C 1
ATOM 684 O O . ALA A 1 86 ? -16.596 0.410 -0.966 1.00 96.19 86 ALA A O 1
ATOM 685 N N . ILE A 1 87 ? -18.339 -0.760 -0.170 1.00 97.12 87 ILE A N 1
ATOM 686 C CA . ILE A 1 87 ? -17.979 -2.018 -0.842 1.00 97.12 87 ILE A CA 1
ATOM 687 C C . ILE A 1 87 ? -18.036 -1.849 -2.363 1.00 97.12 87 ILE A C 1
ATOM 689 O O . ILE A 1 87 ? -17.089 -2.247 -3.036 1.00 97.12 87 ILE A O 1
ATOM 693 N N . CYS A 1 88 ? -19.081 -1.219 -2.911 1.00 97.00 88 CYS A N 1
ATOM 694 C CA . CYS A 1 88 ? -19.168 -0.940 -4.347 1.00 97.00 88 CYS A CA 1
ATOM 695 C C . CYS A 1 88 ? -17.968 -0.118 -4.842 1.00 97.00 88 CYS A C 1
ATOM 697 O O . CYS A 1 88 ? -17.362 -0.474 -5.852 1.00 97.00 88 CYS A O 1
ATOM 699 N N . ALA A 1 89 ? -17.580 0.931 -4.109 1.00 96.12 89 ALA A N 1
ATOM 700 C CA . ALA A 1 89 ? -16.404 1.735 -4.432 1.00 96.12 89 ALA A CA 1
ATOM 701 C C . ALA A 1 89 ? -15.100 0.923 -4.335 1.00 96.12 89 ALA A C 1
ATOM 703 O O . ALA A 1 89 ? -14.263 1.001 -5.230 1.00 96.12 89 ALA A O 1
ATOM 704 N N . CYS A 1 90 ? -14.939 0.095 -3.298 1.00 96.19 90 CYS A N 1
ATOM 705 C CA . CYS A 1 90 ? -13.763 -0.765 -3.148 1.00 96.19 90 CYS A CA 1
ATOM 706 C C . CYS A 1 90 ? -13.637 -1.755 -4.313 1.00 96.19 90 CYS A C 1
ATOM 708 O O . CYS A 1 90 ? -12.562 -1.890 -4.890 1.00 96.19 90 CYS A O 1
ATOM 710 N N . VAL A 1 91 ? -14.737 -2.410 -4.696 1.00 95.75 91 VAL A N 1
ATOM 711 C CA . VAL A 1 91 ? -14.768 -3.341 -5.834 1.00 95.75 91 VAL A CA 1
ATOM 712 C C . VAL A 1 91 ? -14.408 -2.618 -7.130 1.00 95.75 91 VAL A C 1
ATOM 714 O O . VAL A 1 91 ? -13.568 -3.110 -7.881 1.00 95.75 91 VAL A O 1
ATOM 717 N N . PHE A 1 92 ? -14.980 -1.436 -7.368 1.00 95.62 92 PHE A N 1
ATOM 718 C CA . PHE A 1 92 ? -14.647 -0.616 -8.531 1.00 95.62 92 PHE A CA 1
ATOM 719 C C . PHE A 1 92 ? -13.148 -0.292 -8.595 1.00 95.62 92 PHE A C 1
ATOM 721 O O . PHE A 1 92 ? -12.524 -0.522 -9.629 1.00 95.62 92 PHE A O 1
ATOM 728 N N . MET A 1 93 ? -12.551 0.168 -7.490 1.00 94.69 93 MET A N 1
ATOM 729 C CA . MET A 1 93 ? -11.125 0.513 -7.442 1.00 94.69 93 MET A CA 1
ATOM 730 C C . MET A 1 93 ? -10.221 -0.697 -7.693 1.00 94.69 93 MET A C 1
ATOM 732 O O . MET A 1 93 ? -9.233 -0.590 -8.416 1.00 94.69 93 MET A O 1
ATOM 736 N N . VAL A 1 94 ? -10.569 -1.861 -7.139 1.00 92.50 94 VAL A N 1
ATOM 737 C CA . VAL A 1 94 ? -9.814 -3.102 -7.363 1.00 92.50 94 VAL A CA 1
ATOM 738 C C . VAL A 1 94 ? -9.865 -3.504 -8.837 1.00 92.50 94 VAL A C 1
ATOM 740 O O . VAL A 1 94 ? -8.823 -3.782 -9.427 1.00 92.50 94 VAL A O 1
ATOM 743 N N . VAL A 1 95 ? -11.047 -3.476 -9.462 1.00 92.62 95 VAL A N 1
ATOM 744 C CA . VAL A 1 95 ? -11.203 -3.779 -10.896 1.00 92.62 95 VAL A CA 1
ATOM 745 C C . VAL A 1 95 ? -10.424 -2.784 -11.761 1.00 92.62 95 VAL A C 1
ATOM 747 O O . VAL A 1 95 ? -9.714 -3.199 -12.679 1.00 92.62 95 VAL A O 1
ATOM 750 N N . ALA A 1 96 ? -10.498 -1.489 -11.447 1.00 90.88 96 ALA A N 1
ATOM 751 C CA . ALA A 1 96 ? -9.772 -0.446 -12.165 1.00 90.88 96 ALA A CA 1
ATOM 752 C C . ALA A 1 96 ? -8.250 -0.650 -12.101 1.00 90.88 96 ALA A C 1
ATOM 754 O O . ALA A 1 96 ? -7.571 -0.499 -13.115 1.00 90.88 96 ALA A O 1
ATOM 755 N N . ALA A 1 97 ? -7.710 -1.066 -10.953 1.00 89.44 97 ALA A N 1
ATOM 756 C CA . ALA A 1 97 ? -6.280 -1.331 -10.821 1.00 89.44 97 ALA A CA 1
ATOM 757 C C . ALA A 1 97 ? -5.813 -2.519 -11.667 1.00 89.44 97 ALA A C 1
ATOM 759 O O . ALA A 1 97 ? -4.770 -2.428 -12.313 1.00 89.44 97 ALA A O 1
ATOM 760 N N . PHE A 1 98 ? -6.586 -3.609 -11.725 1.00 87.38 98 PHE A N 1
ATOM 761 C CA . PHE A 1 98 ? -6.263 -4.730 -12.615 1.00 87.38 98 PHE A CA 1
ATOM 762 C C . PHE A 1 98 ? -6.276 -4.315 -14.089 1.00 87.38 98 PHE A C 1
ATOM 764 O O . PHE A 1 98 ? -5.406 -4.744 -14.846 1.00 87.38 98 PHE A O 1
ATOM 771 N N . TYR A 1 99 ? -7.221 -3.458 -14.483 1.00 89.44 99 TYR A N 1
ATOM 772 C CA . TYR A 1 99 ? -7.308 -2.950 -15.850 1.00 89.44 99 TYR A CA 1
ATOM 773 C C . TYR A 1 99 ? -6.165 -1.981 -16.198 1.00 89.44 99 TYR A C 1
ATOM 775 O O . TYR A 1 99 ? -5.600 -2.070 -17.284 1.00 89.44 99 TYR A O 1
ATOM 783 N N . SER A 1 100 ? -5.796 -1.088 -15.274 1.00 85.88 100 SER A N 1
ATOM 784 C CA . SER A 1 100 ? -4.784 -0.047 -15.500 1.00 85.88 100 SER A CA 1
ATOM 785 C C . SER A 1 100 ? -3.347 -0.571 -15.424 1.00 85.88 100 SER A C 1
ATOM 787 O O . SER A 1 100 ? -2.501 -0.186 -16.225 1.00 85.88 100 SER A O 1
ATOM 789 N N . HIS A 1 101 ? -3.056 -1.459 -14.468 1.00 84.31 101 HIS A N 1
ATOM 790 C CA . HIS A 1 101 ? -1.683 -1.870 -14.140 1.00 84.31 101 HIS A CA 1
ATOM 791 C C . HIS A 1 101 ? -1.315 -3.272 -14.644 1.00 84.31 101 HIS A C 1
ATOM 793 O O . HIS A 1 101 ? -0.133 -3.620 -14.719 1.00 84.31 101 HIS A O 1
ATOM 799 N N . GLY A 1 102 ? -2.299 -4.101 -15.007 1.00 85.38 102 GLY A N 1
ATOM 800 C CA . GLY A 1 102 ? -2.088 -5.408 -15.634 1.00 85.38 102 GLY A CA 1
ATOM 801 C C . GLY A 1 102 ? -1.072 -6.292 -14.898 1.00 85.38 102 GLY A C 1
ATOM 802 O O . GLY A 1 102 ? -1.283 -6.702 -13.757 1.00 85.38 102 GLY A O 1
ATOM 803 N N . LYS A 1 103 ? 0.058 -6.598 -15.554 1.00 81.75 103 LYS A N 1
ATOM 804 C CA . LYS A 1 103 ? 1.105 -7.484 -15.006 1.00 81.75 103 LYS A CA 1
ATOM 805 C C . LYS A 1 103 ? 1.855 -6.889 -13.809 1.00 81.75 103 LYS A C 1
ATOM 807 O O . LYS A 1 103 ? 2.383 -7.662 -13.012 1.00 81.75 103 LYS A O 1
ATOM 812 N N . ALA A 1 104 ? 1.886 -5.563 -13.646 1.00 84.44 104 ALA A N 1
ATOM 813 C CA . ALA A 1 104 ? 2.561 -4.917 -12.517 1.00 84.44 104 ALA A CA 1
ATOM 814 C C . ALA A 1 104 ? 1.923 -5.300 -11.171 1.00 84.44 104 ALA A C 1
ATOM 816 O O . ALA A 1 104 ? 2.629 -5.469 -10.177 1.00 84.44 104 ALA A O 1
ATOM 817 N N . VAL A 1 105 ? 0.607 -5.554 -11.161 1.00 85.94 105 VAL A N 1
ATOM 818 C CA . VAL A 1 105 ? -0.125 -6.030 -9.977 1.00 85.94 105 VAL A CA 1
ATOM 819 C C . VAL A 1 105 ? 0.450 -7.351 -9.465 1.00 85.94 105 VAL A C 1
ATOM 821 O O . VAL A 1 105 ? 0.594 -7.534 -8.260 1.00 85.94 105 VAL A O 1
ATOM 824 N N . LEU A 1 106 ? 0.832 -8.265 -10.361 1.00 86.94 106 LEU A N 1
ATOM 825 C CA . LEU A 1 106 ? 1.389 -9.562 -9.977 1.00 86.94 106 LEU A CA 1
ATOM 826 C C . LEU A 1 106 ? 2.759 -9.411 -9.302 1.00 86.94 106 LEU A C 1
ATOM 828 O O . LEU A 1 106 ? 2.982 -9.986 -8.239 1.00 86.94 106 LEU A O 1
ATOM 832 N N . PHE A 1 107 ? 3.658 -8.611 -9.881 1.00 88.44 107 PHE A N 1
ATOM 833 C CA . PHE A 1 107 ? 4.979 -8.351 -9.294 1.00 88.44 107 PHE A CA 1
ATOM 834 C C . PHE A 1 107 ? 4.874 -7.648 -7.938 1.00 88.44 107 PHE A C 1
ATOM 836 O O . PHE A 1 107 ? 5.584 -8.009 -6.996 1.00 88.44 107 PHE A O 1
ATOM 843 N N . TYR A 1 108 ? 3.933 -6.711 -7.811 1.00 91.56 108 TYR A N 1
ATOM 844 C CA . TYR A 1 108 ? 3.588 -6.099 -6.535 1.00 91.56 108 TYR A CA 1
ATOM 845 C C . TYR A 1 108 ? 3.103 -7.138 -5.510 1.00 91.56 108 TYR A C 1
ATOM 847 O O . TYR A 1 108 ? 3.630 -7.182 -4.400 1.00 91.56 108 TYR A O 1
ATOM 855 N N . LEU A 1 109 ? 2.149 -8.007 -5.872 1.00 89.94 109 LEU A N 1
ATOM 856 C CA . LEU A 1 109 ? 1.611 -9.033 -4.970 1.00 89.94 109 LEU A CA 1
ATOM 857 C C . LEU A 1 109 ? 2.691 -10.018 -4.504 1.00 89.94 109 LEU A C 1
ATOM 859 O O . LEU A 1 109 ? 2.672 -10.438 -3.347 1.00 89.94 109 LEU A O 1
ATOM 863 N N . VAL A 1 110 ? 3.663 -10.345 -5.363 1.00 91.75 110 VAL A N 1
ATOM 864 C CA . VAL A 1 110 ? 4.832 -11.152 -4.984 1.00 91.75 110 VAL A CA 1
ATOM 865 C C . VAL A 1 110 ? 5.639 -10.443 -3.896 1.00 91.75 110 VAL A C 1
ATOM 867 O O . VAL A 1 110 ? 5.846 -11.024 -2.831 1.00 91.75 110 VAL A O 1
ATOM 870 N N . ILE A 1 111 ? 6.036 -9.182 -4.093 1.00 90.94 111 ILE A N 1
ATOM 871 C CA . ILE A 1 111 ? 6.792 -8.424 -3.078 1.00 90.94 111 ILE A CA 1
ATOM 872 C C . ILE A 1 111 ? 5.984 -8.265 -1.789 1.00 90.94 111 ILE A C 1
ATOM 874 O O . ILE A 1 111 ? 6.509 -8.501 -0.701 1.00 90.94 111 ILE A O 1
ATOM 878 N N . PHE A 1 112 ? 4.699 -7.929 -1.902 1.00 91.38 112 PHE A N 1
ATOM 879 C CA . PHE A 1 112 ? 3.791 -7.834 -0.766 1.00 91.38 112 PHE A CA 1
ATOM 880 C C . PHE A 1 112 ? 3.758 -9.147 0.028 1.00 91.38 112 PHE A C 1
ATOM 882 O O . PHE A 1 112 ? 3.926 -9.131 1.246 1.00 91.38 112 PHE A O 1
ATOM 889 N N . SER A 1 113 ? 3.628 -10.292 -0.647 1.00 91.69 113 SER A N 1
ATOM 890 C CA . SER A 1 113 ? 3.605 -11.605 0.006 1.00 91.69 113 SER A CA 1
ATOM 891 C C . SER A 1 113 ? 4.915 -11.935 0.727 1.00 91.69 113 SER A C 1
ATOM 893 O O . SER A 1 113 ? 4.875 -12.440 1.848 1.00 91.69 113 SER A O 1
ATOM 895 N N . VAL A 1 114 ? 6.068 -11.583 0.146 1.00 93.31 114 VAL A N 1
ATOM 896 C CA . VAL A 1 114 ? 7.387 -11.770 0.771 1.00 93.31 114 VAL A CA 1
ATOM 897 C C . VAL A 1 114 ? 7.515 -10.906 2.024 1.00 93.31 114 VAL A C 1
ATOM 899 O O . VAL A 1 114 ? 7.916 -11.410 3.072 1.00 93.31 114 VAL A O 1
ATOM 902 N N . ILE A 1 115 ? 7.121 -9.630 1.954 1.00 91.44 115 ILE A N 1
ATOM 903 C CA . ILE A 1 115 ? 7.138 -8.720 3.110 1.00 91.44 115 ILE A CA 1
ATOM 904 C C . ILE A 1 115 ? 6.230 -9.256 4.222 1.00 91.44 115 ILE A C 1
ATOM 906 O O . ILE A 1 115 ? 6.646 -9.325 5.380 1.00 91.44 115 ILE A O 1
ATOM 910 N N . MET A 1 116 ? 5.015 -9.691 3.880 1.00 91.06 116 MET A N 1
ATOM 911 C CA . MET A 1 116 ? 4.083 -10.281 4.843 1.00 91.06 116 MET A CA 1
ATOM 912 C C . MET A 1 116 ? 4.627 -11.582 5.447 1.00 91.06 116 MET A C 1
ATOM 914 O O . MET A 1 116 ? 4.490 -11.792 6.650 1.00 91.06 116 MET A O 1
ATOM 918 N N . ALA A 1 117 ? 5.288 -12.432 4.656 1.00 92.75 117 ALA A N 1
ATOM 919 C CA . ALA A 1 117 ? 5.917 -13.663 5.134 1.00 92.75 117 ALA A CA 1
ATOM 920 C C . ALA A 1 117 ? 7.067 -13.384 6.110 1.00 92.75 117 ALA A C 1
ATOM 922 O O . ALA A 1 117 ? 7.112 -13.985 7.183 1.00 92.75 117 ALA A O 1
ATOM 923 N N . ILE A 1 118 ? 7.946 -12.427 5.798 1.00 92.62 118 ILE A N 1
ATOM 924 C CA . ILE A 1 118 ? 8.997 -11.968 6.720 1.00 92.62 118 ILE A CA 1
ATOM 925 C C . ILE A 1 118 ? 8.362 -11.441 8.013 1.00 92.62 118 ILE A C 1
ATOM 927 O O . ILE A 1 118 ? 8.788 -11.813 9.107 1.00 92.62 118 ILE A O 1
ATOM 931 N N . GLY A 1 119 ? 7.300 -10.639 7.898 1.00 88.50 119 GLY A N 1
ATOM 932 C CA . GLY A 1 119 ? 6.534 -10.147 9.040 1.00 88.50 119 GLY A CA 1
ATOM 933 C C . GLY A 1 119 ? 5.983 -11.277 9.912 1.00 88.50 119 GLY A C 1
ATOM 934 O O . GLY A 1 119 ? 6.126 -11.229 11.132 1.00 88.50 119 GLY A O 1
ATOM 935 N N . MET A 1 120 ? 5.421 -12.329 9.309 1.00 90.12 120 MET A N 1
ATOM 936 C CA . MET A 1 120 ? 4.949 -13.513 10.035 1.00 90.12 120 MET A CA 1
ATOM 937 C C . MET A 1 120 ? 6.088 -14.238 10.758 1.00 90.12 120 MET A C 1
ATOM 939 O O . MET A 1 120 ? 5.935 -14.568 11.933 1.00 90.12 120 MET A O 1
ATOM 943 N N . LEU A 1 121 ? 7.241 -14.427 10.107 1.00 88.88 121 LEU A N 1
ATOM 944 C CA . LEU A 1 121 ? 8.417 -15.051 10.726 1.00 88.88 121 LEU A CA 1
ATOM 945 C C . LEU A 1 121 ? 8.910 -14.244 11.937 1.00 88.88 121 LEU A C 1
ATOM 947 O O . LEU A 1 121 ? 9.188 -14.820 12.991 1.00 88.88 121 LEU A O 1
ATOM 951 N N . MET A 1 122 ? 8.946 -12.914 11.833 1.00 87.44 122 MET A N 1
ATOM 952 C CA . MET A 1 122 ? 9.320 -12.022 12.938 1.00 87.4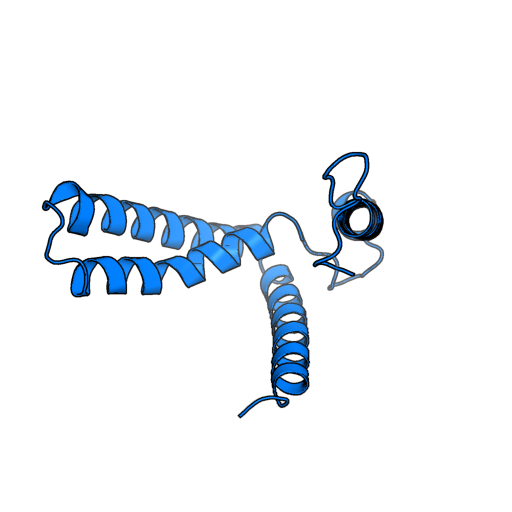4 122 MET A CA 1
ATOM 953 C C . MET A 1 122 ? 8.274 -11.991 14.060 1.00 87.44 122 MET A C 1
ATOM 955 O O . MET A 1 122 ? 8.629 -11.859 15.232 1.00 87.44 122 MET A O 1
ATOM 959 N N . ASN A 1 123 ? 6.993 -12.162 13.725 1.00 79.88 123 ASN A N 1
ATOM 960 C CA . ASN A 1 123 ? 5.889 -12.215 14.686 1.00 79.88 123 ASN A CA 1
ATOM 961 C C . ASN A 1 123 ? 5.861 -13.522 15.509 1.00 79.88 123 ASN A C 1
ATOM 963 O O . ASN A 1 123 ? 5.054 -13.668 16.423 1.00 79.88 123 ASN A O 1
ATOM 967 N N . THR A 1 124 ? 6.782 -14.459 15.258 1.00 59.31 124 THR A N 1
ATOM 968 C CA . THR A 1 124 ? 6.898 -15.730 16.002 1.00 59.31 124 THR A CA 1
ATOM 969 C C . THR A 1 124 ? 7.448 -15.556 17.431 1.00 59.31 124 THR A C 1
ATOM 971 O O . THR A 1 124 ? 7.621 -16.530 18.159 1.00 59.31 124 THR A O 1
ATOM 974 N N . LYS A 1 125 ? 7.687 -14.324 17.905 1.00 56.94 125 LYS A N 1
ATOM 975 C CA . LYS A 1 125 ? 8.009 -14.041 19.316 1.00 56.94 125 LYS A CA 1
ATOM 976 C C . LYS A 1 125 ? 6.884 -13.284 20.028 1.00 56.94 125 LYS A C 1
ATOM 978 O O . LYS A 1 125 ? 7.014 -12.088 20.278 1.00 56.94 125 LYS A O 1
ATOM 983 N N . LYS A 1 126 ? 5.824 -14.018 20.387 1.00 51.69 126 LYS A N 1
ATOM 984 C CA . LYS A 1 126 ? 5.059 -13.948 21.657 1.00 51.69 126 LYS A CA 1
ATOM 985 C C . LYS A 1 126 ? 3.731 -14.704 21.508 1.00 51.69 126 LYS A C 1
ATOM 987 O O . LYS A 1 126 ? 2.705 -14.128 21.154 1.00 51.69 126 LYS A O 1
ATOM 992 N N . LYS A 1 127 ? 3.759 -15.992 21.833 1.00 41.66 127 LYS A N 1
ATOM 993 C CA . LYS A 1 127 ? 2.728 -16.591 22.681 1.00 41.66 127 LYS A CA 1
ATOM 994 C C . LYS A 1 127 ? 3.412 -17.008 23.970 1.00 41.66 127 LYS A C 1
ATOM 996 O O . LYS A 1 127 ? 4.568 -17.472 23.858 1.00 41.66 127 LYS A O 1
#

Sequence (127 aa):
VFKSIDKNTNMPTNSSILGVLLSGMWLLYFFGANLTAVPWFGSFSFDSSELPIVSIYAMYIPIFVMMMVKEKSLNFVKRFLMPSLAICACVFMVVAAFYSHGKAVLFYLVIFSVIMAIGMLMNTKKK